Protein AF-A0A9D1XEI8-F1 (afdb_monomer_lite)

pLDDT: mean 96.48, std 3.9, range [78.62, 98.75]

Foldseek 3Di:
DDADPVRQWDWDCPQVVQKTWIWGQDPVRDTDTDDIDHHHRDDDDDDDDDD

Organism: NCBI:txid2838600

Radius of gyration: 11.44 Å; chains: 1; bounding box: 22×30×24 Å

Secondary structure (DSSP, 8-state):
-EE-TTSSEEEEEEGGGTEEEEEEEPTTS-EEEEEEEE-SS----------

Structure (mmCIF, N/CA/C/O backbone):
data_AF-A0A9D1XEI8-F1
#
_entry.id   AF-A0A9D1XEI8-F1
#
loop_
_atom_site.group_PDB
_atom_site.id
_atom_site.type_symbol
_atom_site.label_atom_id
_atom_site.label_alt_id
_atom_site.label_comp_id
_atom_site.label_asym_id
_atom_site.label_entity_id
_atom_site.label_seq_id
_atom_site.pdb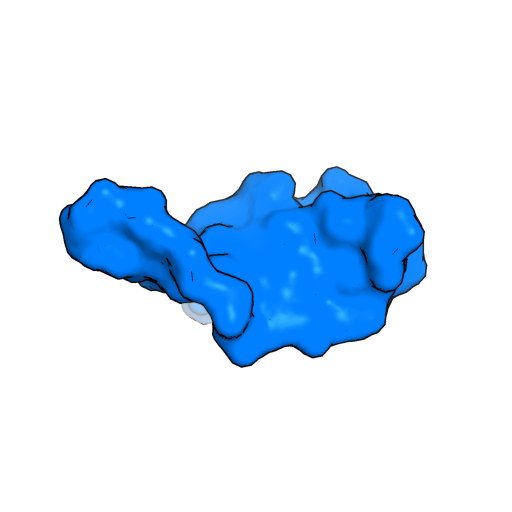x_PDB_ins_code
_atom_site.Cartn_x
_atom_site.Cartn_y
_atom_site.Cartn_z
_atom_site.occupancy
_atom_site.B_iso_or_equiv
_atom_site.auth_seq_id
_atom_site.auth_comp_id
_atom_site.auth_asym_id
_atom_site.auth_atom_id
_atom_site.pdbx_PDB_model_num
ATOM 1 N N . MET A 1 1 ? 7.866 0.093 5.085 1.00 94.56 1 MET A N 1
ATOM 2 C CA . MET A 1 1 ? 6.548 -0.531 4.853 1.00 94.56 1 MET A CA 1
ATOM 3 C C . MET A 1 1 ? 5.677 -0.197 6.039 1.00 94.56 1 MET A C 1
ATOM 5 O O . MET A 1 1 ? 6.238 -0.050 7.119 1.00 94.56 1 MET A O 1
ATOM 9 N N . GLU A 1 2 ? 4.370 -0.080 5.850 1.00 97.62 2 GLU A N 1
ATOM 10 C CA . GLU A 1 2 ? 3.455 0.223 6.948 1.00 97.62 2 GLU A CA 1
ATOM 11 C C . GLU A 1 2 ? 2.076 -0.395 6.734 1.00 97.62 2 GLU A C 1
ATOM 13 O O . GLU A 1 2 ? 1.591 -0.455 5.605 1.00 97.62 2 GLU A O 1
ATOM 18 N N . LEU A 1 3 ? 1.465 -0.865 7.820 1.00 97.38 3 LEU A N 1
ATOM 19 C CA . LEU A 1 3 ? 0.102 -1.384 7.827 1.00 97.38 3 LEU A CA 1
ATOM 20 C C . LEU A 1 3 ? -0.893 -0.247 8.014 1.00 97.38 3 LEU A C 1
ATOM 22 O O . LEU A 1 3 ? -0.646 0.674 8.792 1.00 97.38 3 LEU A O 1
ATOM 26 N N . THR A 1 4 ? -2.050 -0.346 7.367 1.00 96.94 4 THR A N 1
ATOM 27 C CA . THR A 1 4 ? -3.190 0.478 7.768 1.00 96.94 4 THR A CA 1
ATOM 28 C C . THR A 1 4 ? -3.582 0.154 9.217 1.00 96.94 4 THR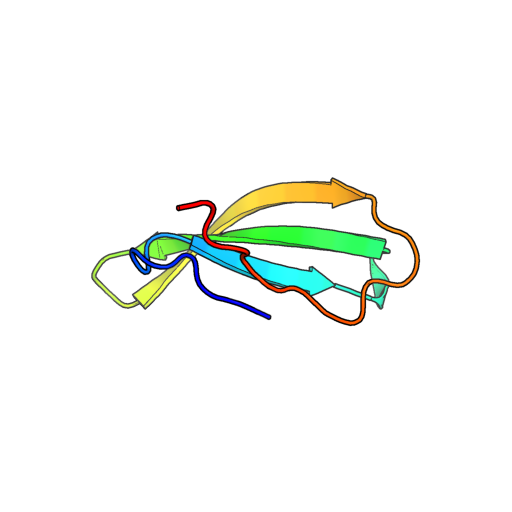 A C 1
ATOM 30 O O . THR A 1 4 ? -3.397 -0.985 9.656 1.00 96.94 4 THR A O 1
ATOM 33 N N . PRO A 1 5 ? -4.147 1.107 9.983 1.00 95.44 5 PRO A N 1
ATOM 34 C CA . PRO A 1 5 ? -4.514 0.871 11.385 1.00 95.44 5 PRO A CA 1
ATOM 35 C C . PRO A 1 5 ? -5.474 -0.307 11.611 1.00 95.44 5 PRO A C 1
ATOM 37 O O . PRO A 1 5 ? -5.457 -0.924 12.671 1.00 95.44 5 PRO A O 1
ATOM 40 N N . ASP A 1 6 ? -6.302 -0.633 10.617 1.00 96.06 6 ASP A N 1
ATOM 41 C CA . ASP A 1 6 ? -7.229 -1.769 10.632 1.00 96.06 6 ASP A CA 1
ATOM 42 C C . ASP A 1 6 ? -6.612 -3.091 10.136 1.00 96.06 6 ASP A C 1
ATOM 44 O O . ASP A 1 6 ? -7.316 -4.096 10.039 1.00 96.06 6 ASP A O 1
ATOM 48 N N . ALA A 1 7 ? -5.316 -3.085 9.809 1.00 96.12 7 ALA A N 1
ATOM 49 C CA . ALA A 1 7 ? -4.538 -4.210 9.300 1.00 96.12 7 ALA A CA 1
ATOM 50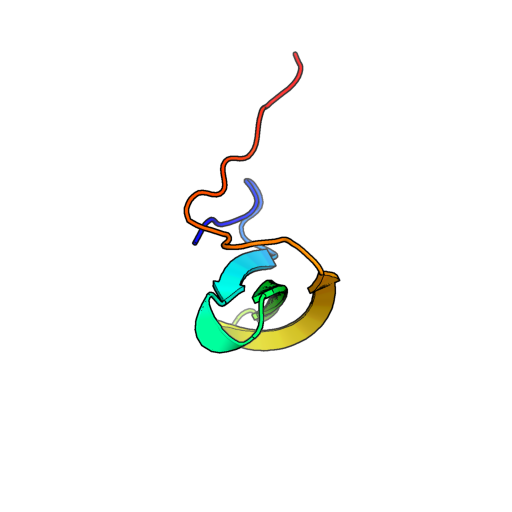 C C . ALA A 1 7 ? -5.102 -4.874 8.029 1.00 96.12 7 ALA A C 1
ATOM 52 O O . ALA A 1 7 ? -4.804 -6.036 7.762 1.00 96.12 7 ALA A O 1
ATOM 53 N N . ARG A 1 8 ? -5.896 -4.152 7.227 1.00 98.06 8 ARG A N 1
ATOM 54 C CA . ARG A 1 8 ? -6.422 -4.673 5.952 1.00 98.06 8 ARG A CA 1
ATOM 55 C C . ARG A 1 8 ? -5.454 -4.521 4.787 1.00 98.06 8 ARG A C 1
ATOM 57 O O . ARG A 1 8 ? -5.517 -5.309 3.847 1.00 98.06 8 ARG A O 1
ATOM 64 N N . TYR A 1 9 ? -4.560 -3.533 4.843 1.00 98.50 9 TYR A N 1
ATOM 65 C CA . TYR A 1 9 ? -3.618 -3.259 3.764 1.00 98.50 9 TYR A CA 1
ATOM 66 C C . TYR A 1 9 ? -2.193 -3.044 4.273 1.00 98.50 9 TYR A C 1
ATOM 68 O O . TYR A 1 9 ? -1.969 -2.461 5.335 1.00 98.50 9 TYR A O 1
ATOM 76 N N . LEU A 1 10 ? -1.223 -3.461 3.462 1.00 98.44 10 LEU A N 1
ATOM 77 C CA . LEU A 1 10 ? 0.202 -3.200 3.632 1.00 98.44 10 LEU A CA 1
ATOM 78 C C . LEU A 1 10 ? 0.698 -2.285 2.512 1.00 98.44 10 LEU A C 1
ATOM 80 O O . LEU A 1 10 ? 0.592 -2.608 1.330 1.00 98.44 10 LEU A O 1
ATOM 84 N N . PHE A 1 11 ? 1.298 -1.163 2.893 1.00 98.50 11 PHE A N 1
ATOM 85 C CA . PHE A 1 11 ? 1.930 -0.224 1.979 1.00 98.50 11 PHE A CA 1
ATOM 86 C C . PHE A 1 11 ? 3.441 -0.474 1.945 1.00 98.50 11 PHE A C 1
ATOM 88 O O . PHE A 1 11 ? 4.121 -0.465 2.979 1.00 98.50 11 PHE A O 1
ATOM 95 N N . VAL A 1 12 ? 3.993 -0.678 0.748 1.00 98.25 12 VAL A N 1
ATOM 96 C CA . VAL A 1 12 ? 5.413 -0.984 0.526 1.00 98.25 12 VAL A CA 1
ATOM 97 C C . VAL A 1 12 ? 6.044 0.076 -0.368 1.00 98.25 12 VAL A C 1
ATOM 99 O O . VAL A 1 12 ? 5.581 0.328 -1.475 1.00 98.25 12 VAL A O 1
ATOM 102 N N . ALA A 1 13 ? 7.133 0.678 0.107 1.00 98.19 13 ALA A N 1
ATOM 103 C CA . ALA A 1 13 ? 7.982 1.551 -0.693 1.00 98.19 13 ALA A CA 1
ATOM 104 C C . ALA A 1 13 ? 8.924 0.692 -1.552 1.00 98.19 13 ALA A C 1
ATOM 106 O O . ALA A 1 13 ? 9.924 0.168 -1.057 1.00 98.19 13 ALA A O 1
ATOM 107 N N . GLU A 1 14 ? 8.605 0.527 -2.833 1.00 97.25 14 GLU A N 1
ATOM 108 C CA . GLU A 1 14 ? 9.388 -0.285 -3.763 1.00 97.25 14 GLU A CA 1
ATOM 109 C C . GLU A 1 14 ? 10.387 0.599 -4.520 1.00 97.25 14 GLU A C 1
ATOM 111 O O . GLU A 1 14 ? 10.133 1.075 -5.626 1.00 97.25 14 GLU A O 1
ATOM 116 N N . ARG A 1 15 ? 11.550 0.840 -3.901 1.00 95.75 15 ARG A N 1
ATOM 117 C CA . ARG A 1 15 ? 12.582 1.749 -4.435 1.00 95.75 15 ARG A CA 1
ATOM 118 C C . ARG A 1 15 ? 13.043 1.439 -5.863 1.00 95.75 15 ARG A C 1
ATOM 120 O O . ARG A 1 15 ? 13.144 2.394 -6.625 1.00 95.75 15 ARG A O 1
ATOM 127 N N . PRO A 1 16 ? 13.314 0.176 -6.254 1.00 95.69 16 PRO A N 1
ATOM 128 C CA . PRO A 1 16 ? 13.762 -0.118 -7.617 1.00 95.69 16 PRO A CA 1
ATOM 129 C C . PRO A 1 16 ? 12.719 0.222 -8.689 1.00 95.69 16 PRO A C 1
ATOM 131 O O . PRO A 1 16 ? 13.090 0.491 -9.826 1.00 95.69 16 PRO A O 1
ATOM 134 N N . ALA A 1 17 ? 11.434 0.215 -8.323 1.00 97.12 17 ALA A N 1
ATOM 135 C CA . ALA A 1 17 ? 10.321 0.481 -9.227 1.00 97.12 17 ALA A CA 1
ATOM 136 C C . ALA A 1 17 ? 9.766 1.911 -9.114 1.00 97.12 17 ALA A C 1
ATOM 138 O O . ALA A 1 17 ? 8.894 2.275 -9.896 1.00 97.12 17 ALA A O 1
ATOM 139 N N . TYR A 1 18 ? 10.255 2.720 -8.166 1.00 97.94 18 TYR A N 1
ATOM 140 C CA . TYR A 1 18 ? 9.755 4.073 -7.894 1.00 97.94 18 TYR A CA 1
ATOM 141 C C . TYR A 1 18 ? 8.234 4.130 -7.677 1.00 97.94 18 TYR A C 1
ATOM 143 O O . TYR A 1 18 ? 7.541 5.006 -8.198 1.00 97.94 18 TYR A O 1
ATOM 151 N N . VAL A 1 19 ? 7.703 3.184 -6.899 1.00 98.31 19 VAL A N 1
ATOM 152 C CA . VAL A 1 19 ? 6.281 3.149 -6.537 1.00 98.31 19 VAL A CA 1
ATOM 153 C C . VAL A 1 19 ? 6.079 2.926 -5.046 1.00 98.31 19 VAL A C 1
ATOM 155 O O . VAL A 1 19 ? 6.900 2.311 -4.360 1.00 98.31 19 VAL A O 1
ATOM 158 N N . ILE A 1 20 ? 4.931 3.382 -4.555 1.00 98.50 20 ILE A N 1
ATOM 159 C CA . ILE A 1 20 ? 4.302 2.797 -3.374 1.00 98.50 20 ILE A CA 1
ATOM 160 C C . ILE A 1 20 ? 3.306 1.749 -3.867 1.00 98.50 20 ILE A C 1
ATOM 162 O O . ILE A 1 20 ? 2.400 2.078 -4.634 1.00 98.50 20 ILE A O 1
ATOM 166 N N . ARG A 1 21 ? 3.481 0.499 -3.434 1.00 98.50 21 ARG A N 1
ATOM 167 C CA . ARG A 1 21 ? 2.579 -0.627 -3.708 1.00 98.50 21 ARG A CA 1
ATOM 168 C C . ARG A 1 21 ? 1.636 -0.842 -2.529 1.00 98.50 21 ARG A C 1
ATOM 170 O O . ARG A 1 21 ? 2.059 -0.714 -1.380 1.00 98.50 21 ARG A O 1
ATOM 177 N N . VAL A 1 22 ? 0.386 -1.180 -2.819 1.00 98.62 22 VAL A N 1
ATOM 178 C CA . VAL A 1 22 ? -0.642 -1.519 -1.833 1.00 98.62 22 VAL A CA 1
ATOM 179 C C . VAL A 1 22 ? -0.991 -2.990 -1.989 1.00 98.62 22 VAL A C 1
ATOM 181 O O . VAL A 1 22 ? -1.377 -3.436 -3.069 1.00 98.62 22 VAL A O 1
ATOM 184 N N . LEU A 1 23 ? -0.855 -3.732 -0.896 1.00 98.75 23 LEU A N 1
ATOM 185 C CA . LEU A 1 23 ? -1.189 -5.145 -0.818 1.00 98.75 23 LEU A CA 1
ATOM 186 C C . LEU A 1 23 ? -2.387 -5.319 0.121 1.00 98.75 23 LEU A C 1
ATOM 188 O O . LEU A 1 23 ? -2.346 -4.820 1.244 1.00 98.75 23 LEU A O 1
ATOM 192 N N . GLU A 1 24 ? -3.433 -6.012 -0.314 1.00 98.75 24 GLU A N 1
ATOM 193 C CA . GLU A 1 24 ? -4.510 -6.490 0.559 1.00 98.75 24 GLU A CA 1
ATOM 194 C C . GLU A 1 24 ? -4.022 -7.693 1.372 1.00 98.75 24 GLU A C 1
ATOM 196 O O . GLU A 1 24 ? -3.317 -8.555 0.840 1.00 98.75 24 GLU A O 1
ATOM 201 N N . ILE A 1 25 ? -4.392 -7.733 2.653 1.00 98.69 25 ILE A N 1
ATOM 202 C CA . ILE A 1 25 ? -4.056 -8.807 3.590 1.00 98.69 25 ILE A CA 1
ATOM 203 C C . ILE A 1 25 ? -5.288 -9.687 3.791 1.00 98.69 25 ILE A C 1
ATOM 205 O O . ILE A 1 25 ? -6.305 -9.241 4.326 1.00 98.69 25 ILE A O 1
ATOM 209 N N . HIS A 1 26 ? -5.184 -10.953 3.396 1.00 98.31 26 HIS A N 1
ATOM 210 C CA . HIS A 1 26 ? -6.246 -11.938 3.593 1.00 98.31 26 HIS A CA 1
ATOM 211 C C . HIS A 1 26 ? -6.223 -12.512 5.010 1.00 98.31 26 HIS A C 1
ATOM 213 O O . HIS A 1 26 ? -5.227 -12.427 5.728 1.00 98.31 26 HIS A O 1
ATOM 219 N N . GLY A 1 27 ? -7.324 -13.147 5.422 1.00 97.50 27 GLY A N 1
ATOM 220 C CA . GLY A 1 27 ? -7.451 -13.735 6.763 1.00 97.50 27 GLY A CA 1
ATOM 221 C C . GLY A 1 27 ? -6.441 -14.850 7.076 1.00 97.50 27 GLY A C 1
ATOM 222 O O . GLY A 1 27 ? -6.222 -15.158 8.244 1.00 97.50 27 GLY A O 1
ATOM 223 N N . ASP A 1 28 ? -5.812 -15.434 6.054 1.00 97.62 28 ASP A N 1
ATOM 224 C CA . ASP A 1 28 ? -4.733 -16.422 6.174 1.00 97.62 28 ASP A CA 1
ATOM 225 C C . ASP A 1 28 ? -3.321 -15.798 6.130 1.00 97.62 28 ASP A C 1
ATOM 227 O O . ASP A 1 28 ? -2.322 -16.513 6.195 1.00 97.62 28 ASP A O 1
ATOM 231 N N . GLY A 1 29 ? -3.229 -14.467 6.036 1.00 96.88 29 GLY A N 1
ATOM 232 C CA . GLY A 1 29 ? -1.979 -13.717 5.940 1.00 96.88 29 GLY A CA 1
ATOM 233 C C . GLY A 1 29 ? -1.374 -13.665 4.537 1.00 96.88 29 GLY A C 1
ATOM 234 O O . GLY A 1 29 ? -0.291 -13.099 4.372 1.00 96.88 29 GLY A O 1
ATOM 235 N N . THR A 1 30 ? -2.034 -14.229 3.522 1.00 98.44 30 THR 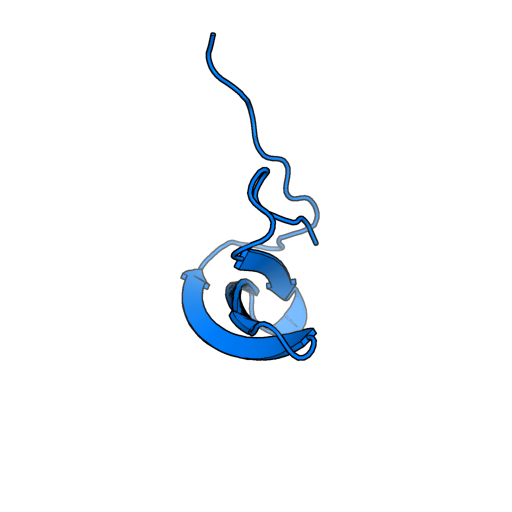A N 1
ATOM 236 C CA . THR A 1 30 ? -1.597 -14.061 2.132 1.00 98.44 30 THR A CA 1
ATOM 237 C C . THR A 1 30 ? -1.829 -12.629 1.656 1.00 98.44 30 THR A C 1
ATOM 239 O O . THR A 1 30 ? -2.668 -11.898 2.187 1.00 98.44 30 THR A O 1
ATOM 242 N N . LEU A 1 31 ? -1.047 -12.217 0.655 1.00 98.62 31 LEU A N 1
ATOM 243 C CA . LEU A 1 31 ? -1.035 -10.852 0.140 1.00 98.62 31 LEU A CA 1
ATOM 244 C C . LEU A 1 31 ? -1.461 -10.830 -1.325 1.00 98.62 31 LEU A C 1
ATOM 246 O O . LEU A 1 31 ? -0.979 -11.629 -2.128 1.00 98.62 31 LEU A O 1
ATOM 250 N N . THR A 1 32 ? -2.335 -9.894 -1.685 1.00 98.75 32 THR A N 1
ATOM 251 C CA . THR A 1 32 ? -2.703 -9.618 -3.081 1.00 98.75 32 THR A CA 1
ATOM 252 C C . THR A 1 32 ? -2.353 -8.188 -3.432 1.00 98.75 32 THR A C 1
ATOM 254 O O . THR A 1 32 ? -2.682 -7.268 -2.697 1.00 98.75 32 THR A O 1
ATOM 257 N N . ASP A 1 33 ? -1.684 -7.995 -4.560 1.00 98.44 33 ASP A N 1
ATOM 258 C CA . ASP A 1 33 ? -1.409 -6.668 -5.094 1.00 98.44 33 ASP A CA 1
ATOM 259 C C . ASP A 1 33 ? -2.673 -6.056 -5.691 1.00 98.44 33 ASP A C 1
ATOM 261 O O . ASP A 1 33 ? -3.285 -6.640 -6.587 1.00 98.44 33 ASP A O 1
ATOM 265 N N . VAL A 1 34 ? -3.075 -4.900 -5.164 1.00 98.75 34 VAL A N 1
ATOM 266 C CA . VAL A 1 34 ? -4.346 -4.254 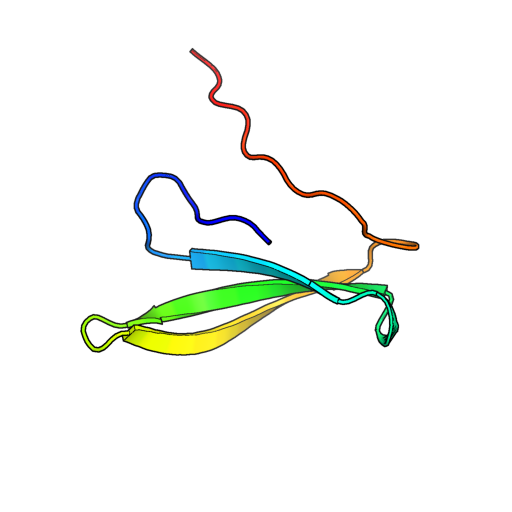-5.514 1.00 98.75 34 VAL A CA 1
ATOM 267 C C . VAL A 1 34 ? -4.172 -2.854 -6.093 1.00 98.75 34 VAL A C 1
ATOM 269 O O . VAL A 1 34 ? -5.079 -2.363 -6.765 1.00 98.75 34 VAL A O 1
ATOM 272 N N . ALA A 1 35 ? -3.030 -2.197 -5.861 1.00 98.56 35 ALA A N 1
ATOM 273 C CA . ALA A 1 35 ? -2.752 -0.873 -6.411 1.00 98.56 35 ALA A CA 1
ATOM 274 C C . ALA A 1 35 ? -1.267 -0.499 -6.333 1.00 98.56 35 ALA A C 1
ATOM 276 O O . ALA A 1 35 ? -0.511 -0.962 -5.479 1.00 98.56 35 ALA A O 1
ATOM 277 N N . SER A 1 36 ? -0.873 0.462 -7.166 1.00 98.31 36 SER A N 1
ATOM 278 C CA . SER A 1 36 ? 0.410 1.149 -7.042 1.00 98.31 36 SER A CA 1
ATOM 279 C C . SER A 1 36 ? 0.290 2.604 -7.468 1.00 98.31 36 SER A C 1
ATOM 281 O O . SER A 1 36 ? -0.478 2.912 -8.380 1.00 98.31 36 SER A O 1
ATOM 283 N N . THR A 1 37 ? 1.087 3.479 -6.864 1.00 98.25 37 THR A N 1
ATOM 284 C CA . THR A 1 37 ? 1.229 4.871 -7.303 1.00 98.25 37 THR A CA 1
ATOM 285 C C . THR A 1 37 ? 2.705 5.238 -7.479 1.00 98.25 37 THR A C 1
ATOM 287 O O . THR A 1 37 ? 3.518 4.854 -6.630 1.00 98.25 37 THR A O 1
ATOM 290 N N . PRO A 1 38 ? 3.084 5.959 -8.550 1.00 98.44 38 PRO A N 1
ATOM 291 C CA . PRO A 1 38 ? 4.448 6.444 -8.729 1.00 98.44 38 PRO A CA 1
ATOM 292 C C . PRO A 1 38 ? 4.857 7.416 -7.622 1.00 98.44 38 PRO A C 1
ATOM 294 O O . PRO A 1 38 ? 4.133 8.363 -7.317 1.00 98.44 38 PRO A O 1
ATOM 297 N N . VAL A 1 39 ? 6.040 7.204 -7.050 1.00 97.81 39 VAL A N 1
ATOM 298 C CA . VAL A 1 39 ? 6.679 8.104 -6.082 1.00 97.81 39 VAL A CA 1
ATOM 299 C C . VAL A 1 39 ? 8.183 8.047 -6.309 1.00 97.81 39 VAL A C 1
ATOM 301 O O . VAL A 1 39 ? 8.766 6.967 -6.378 1.00 97.81 39 VAL A O 1
ATOM 304 N N . GLU A 1 40 ? 8.836 9.201 -6.409 1.00 97.88 40 GLU A N 1
ATOM 305 C CA . GLU A 1 40 ? 10.287 9.249 -6.581 1.00 97.88 40 GLU A CA 1
ATOM 306 C C . GLU A 1 40 ? 11.010 8.823 -5.291 1.00 97.88 40 GLU A C 1
ATOM 308 O O . GLU A 1 40 ? 10.695 9.302 -4.204 1.00 97.88 40 GLU A O 1
ATOM 313 N N . ASN A 1 41 ? 11.978 7.906 -5.426 1.00 96.75 41 ASN A N 1
ATOM 314 C CA . ASN A 1 41 ? 12.822 7.347 -4.357 1.00 96.75 41 ASN A CA 1
ATOM 315 C C . ASN A 1 41 ? 12.102 7.178 -2.992 1.00 96.75 41 ASN A C 1
ATOM 317 O O . ASN A 1 41 ? 12.508 7.789 -1.999 1.00 96.75 41 ASN A O 1
ATOM 321 N N . PRO A 1 42 ? 11.045 6.346 -2.912 1.00 97.12 42 PRO A N 1
ATOM 322 C CA . PRO A 1 42 ? 10.244 6.217 -1.703 1.00 97.12 42 PRO A CA 1
ATOM 323 C C . PRO A 1 42 ? 11.048 5.485 -0.621 1.00 97.12 42 PRO A C 1
ATOM 325 O O . PRO A 1 42 ? 11.530 4.376 -0.836 1.00 97.12 42 PRO A O 1
ATOM 328 N N . VAL A 1 43 ? 11.209 6.094 0.555 1.00 96.00 43 VAL A N 1
ATOM 329 C CA . VAL A 1 43 ? 12.040 5.539 1.648 1.00 96.00 43 VAL A CA 1
ATOM 330 C C . VAL A 1 43 ? 11.281 5.330 2.951 1.00 96.00 43 VAL A C 1
ATOM 332 O O . VAL A 1 43 ? 11.663 4.479 3.752 1.00 96.00 43 VAL A O 1
ATOM 335 N N . TYR A 1 44 ? 10.207 6.084 3.165 1.00 96.31 44 TYR A N 1
ATOM 336 C CA . TYR A 1 44 ? 9.454 6.078 4.408 1.00 96.31 44 TYR A CA 1
ATOM 337 C C . TYR A 1 44 ? 7.967 6.264 4.120 1.00 96.31 44 TYR A C 1
ATOM 339 O O . TYR A 1 44 ? 7.594 7.009 3.216 1.00 96.31 44 TYR A O 1
ATOM 347 N N . ILE A 1 45 ? 7.134 5.556 4.876 1.00 96.50 45 ILE A N 1
ATOM 348 C CA . ILE A 1 45 ? 5.671 5.620 4.832 1.00 96.50 45 ILE A CA 1
ATOM 349 C C . ILE A 1 45 ? 5.232 5.759 6.289 1.00 96.50 45 ILE A C 1
ATOM 351 O O . ILE A 1 45 ? 5.892 5.181 7.146 1.00 96.50 45 ILE A O 1
ATOM 355 N N . CYS A 1 46 ? 4.202 6.567 6.543 1.00 95.50 46 CYS A N 1
ATOM 356 C CA . CYS A 1 46 ? 3.550 6.709 7.842 1.00 95.50 46 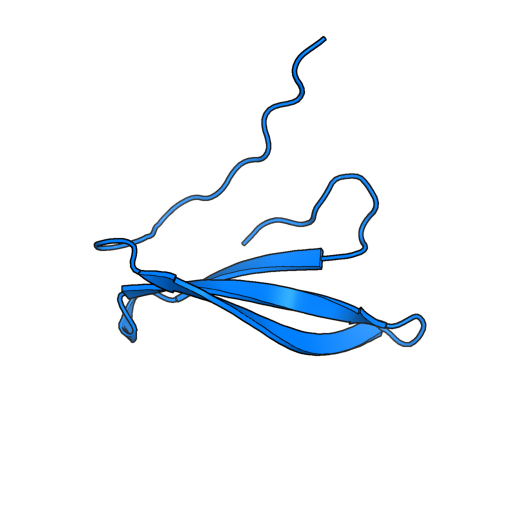CYS A CA 1
ATOM 357 C C . CYS A 1 46 ? 2.087 7.101 7.643 1.00 95.50 46 CYS A C 1
ATOM 359 O O . CYS A 1 46 ? 1.800 8.003 6.849 1.00 95.50 46 CYS A O 1
ATOM 361 N N . PHE A 1 47 ? 1.171 6.452 8.358 1.00 94.12 47 PHE A N 1
ATOM 362 C CA . PHE A 1 47 ? -0.216 6.889 8.443 1.00 94.12 47 PHE A CA 1
ATOM 363 C C . PHE A 1 47 ? -0.374 7.929 9.551 1.00 94.12 47 PHE A C 1
ATOM 365 O O . PHE A 1 47 ? -0.124 7.672 10.726 1.00 94.12 47 PHE A O 1
ATOM 372 N N . ALA A 1 48 ? -0.840 9.117 9.174 1.00 90.50 48 ALA A N 1
ATOM 373 C CA . ALA A 1 48 ? -1.258 10.127 10.133 1.00 90.50 48 ALA A CA 1
ATOM 374 C C . ALA A 1 48 ? -2.730 9.914 10.499 1.00 90.50 48 ALA A C 1
ATOM 376 O O . ALA A 1 48 ? -3.584 9.776 9.622 1.00 90.50 48 ALA A O 1
ATOM 377 N N . GLN A 1 49 ? -3.033 9.934 11.795 1.00 83.75 49 GLN A N 1
ATOM 378 C CA . GLN A 1 49 ? -4.405 9.924 12.285 1.00 83.75 49 GLN A CA 1
ATOM 379 C C . GLN A 1 49 ? -4.839 11.370 12.523 1.00 83.75 49 GLN A C 1
ATOM 381 O O . GLN A 1 49 ? -4.253 12.076 13.344 1.00 83.75 49 GLN A O 1
ATOM 386 N N . LEU A 1 50 ? -5.828 11.829 11.760 1.00 84.62 50 LEU A N 1
ATOM 387 C CA . LEU A 1 50 ? -6.420 13.150 11.941 1.00 84.62 50 LEU A CA 1
ATOM 388 C C . LEU A 1 50 ? -7.557 13.000 12.960 1.00 84.62 50 LEU A C 1
ATOM 390 O O . LEU A 1 50 ? -8.480 12.219 12.726 1.00 84.62 50 LEU A O 1
ATOM 394 N N . GLY A 1 51 ? -7.402 13.646 14.118 1.00 78.62 51 GLY A N 1
ATOM 395 C CA . GLY A 1 51 ? -8.385 13.647 15.209 1.00 78.62 51 GLY A CA 1
ATOM 396 C C . GLY A 1 51 ? -9.583 14.550 14.958 1.00 78.62 51 GLY A C 1
ATOM 397 O O . GLY A 1 51 ? -9.548 15.336 13.985 1.00 78.62 51 GLY A O 1
#

Sequence (51 aa):
MELTPDARYLFVAERPAYVIRVLEIHGDGTLTDVASTPVENPVYICFAQLG